Protein AF-A0A7S2CPF7-F1 (afdb_monomer)

Radius of gyration: 16.31 Å; Cα contacts (8 Å, |Δi|>4): 282; chains: 1; bounding box: 39×44×40 Å

Secondary structure (DSSP, 8-state):
---S-EEEE--TTTT-TT-GGGGTT--TTS-S--HHHHHHHHHHHHHHTT--EEEEEE-EEE---SSSS-EEEESTTGGGGSSS-BEEEHHHHHHHHHHHTT-GGGTTEEEEEEE--TT-TT----S-TTHHHHHTTT-----S--TTPPPPPPPP---

Mean predicted aligned error: 5.25 Å

Foldseek 3Di:
DPDQEEEAEAAAPLLPLPDPQQCVQQDPVRDDGSRSLVSLVVVVVVLVVPHWYAYEHAFAEDADDAQLWAKDKEEDNVVVVDPFASYDYPNLVVQLSVLLVVDPLRTPAHIYIHTGDSPPPPTDGDNRSNCNSVNHVSDHYDPPDPPPRDRDPDPPPPD

Nearest PDB structures (foldseek):
  2q4b-assembly2_B  TM=9.478E-01  e=3.307E-13  Arabidopsis thaliana
  1xq6-assembly2_B  TM=9.388E-01  e=8.001E-13  Arabidopsis thaliana
  4hnh-assembly2_B  TM=6.143E-01  e=1.887E-03  Veillonella parvula DSM 2008
  4ipt-assembly1_A  TM=6.686E-01  e=5.876E-03  Veillonella parvula DSM 2008
  2pzl-assembly1_A  TM=4.365E-01  e=9.152E-01  Bordetella bronchiseptica

Organism: NCBI:txid236787

Sequence (159 aa):
AGVGHFIFVSSMGGTDSDNFLNTIGRQTDGSGGDILLWKRRAERYLIASGLSYTIVHPGGLVDEEAGKRELVVDVDDKLMATSTSRTVPRADLARVCIAALFEEKAKNSAFDLASKAPDAEGSVVTDDASDVFKFLKGKTCSYDSVSGARVPPSIPALR

Structure (mmCIF, N/CA/C/O backbone):
data_AF-A0A7S2CPF7-F1
#
_entry.id   AF-A0A7S2CPF7-F1
#
loop_
_atom_site.group_PDB
_atom_site.id
_atom_site.type_symbol
_atom_site.label_atom_id
_atom_site.label_alt_id
_atom_site.label_comp_id
_atom_site.label_asym_id
_atom_site.label_entity_id
_atom_site.label_seq_id
_atom_site.pdbx_PDB_ins_code
_atom_site.Cartn_x
_atom_site.Cartn_y
_atom_site.Cartn_z
_atom_site.occupancy
_atom_site.B_iso_or_equiv
_atom_site.auth_seq_id
_atom_site.auth_comp_id
_atom_site.auth_asym_id
_atom_site.auth_atom_id
_atom_site.pdbx_PDB_model_num
ATOM 1 N N . ALA A 1 1 ? -1.783 -24.853 -2.892 1.00 67.00 1 ALA A N 1
ATOM 2 C CA . ALA A 1 1 ? -2.036 -24.324 -1.537 1.00 67.00 1 ALA A CA 1
ATOM 3 C C . ALA A 1 1 ? -3.428 -23.697 -1.532 1.00 67.00 1 ALA A C 1
ATOM 5 O O . ALA A 1 1 ? -3.673 -22.844 -2.371 1.00 67.00 1 ALA A O 1
ATOM 6 N N . GLY A 1 2 ? -4.359 -24.161 -0.694 1.00 90.06 2 GLY A N 1
ATOM 7 C CA . GLY A 1 2 ? -5.744 -23.659 -0.634 1.00 90.06 2 GLY A CA 1
ATOM 8 C C . GLY A 1 2 ? -5.866 -22.356 0.161 1.00 90.06 2 GLY A C 1
ATOM 9 O O . GLY A 1 2 ? -6.537 -22.327 1.186 1.00 90.06 2 GLY A O 1
ATOM 10 N N . VAL A 1 3 ? -5.143 -21.312 -0.255 1.00 93.44 3 VAL A N 1
ATOM 11 C CA . VAL A 1 3 ? -5.106 -20.013 0.440 1.00 93.44 3 VAL A CA 1
ATOM 12 C C . VAL A 1 3 ? -6.446 -19.293 0.274 1.00 93.44 3 VAL A C 1
ATOM 14 O O . VAL A 1 3 ? -6.906 -19.118 -0.850 1.00 93.44 3 VAL A O 1
ATOM 17 N N . GLY A 1 4 ? -7.057 -18.865 1.384 1.00 93.06 4 GLY A N 1
ATOM 18 C CA . GLY A 1 4 ? -8.356 -18.179 1.379 1.00 93.06 4 GLY A CA 1
ATOM 19 C C . GLY A 1 4 ? -8.289 -16.667 1.142 1.00 93.06 4 GLY A C 1
ATOM 20 O O . GLY A 1 4 ? -9.245 -16.097 0.627 1.00 93.06 4 GLY A O 1
ATOM 21 N N . HIS A 1 5 ? -7.177 -16.014 1.497 1.00 97.62 5 HIS A N 1
ATOM 22 C CA . HIS A 1 5 ? -6.964 -14.571 1.321 1.00 97.62 5 HIS A CA 1
ATOM 23 C C . HIS A 1 5 ? -5.461 -14.273 1.275 1.00 97.62 5 HIS A C 1
ATOM 25 O O . HIS A 1 5 ? -4.708 -14.762 2.117 1.00 97.62 5 HIS A O 1
ATOM 31 N N . PHE A 1 6 ? -5.014 -13.499 0.287 1.00 98.06 6 PHE A N 1
ATOM 32 C CA . PHE A 1 6 ? -3.624 -13.080 0.119 1.00 98.06 6 PHE A CA 1
ATOM 33 C C . PHE A 1 6 ? -3.430 -11.585 0.427 1.00 98.06 6 PHE A C 1
ATOM 35 O O . PHE A 1 6 ? -4.047 -10.734 -0.212 1.00 98.06 6 PHE A O 1
ATOM 42 N N . ILE A 1 7 ? -2.540 -11.249 1.362 1.00 98.56 7 ILE A N 1
ATOM 43 C CA . ILE A 1 7 ? -2.177 -9.855 1.665 1.00 98.56 7 ILE A CA 1
ATOM 44 C C . ILE A 1 7 ? -0.866 -9.520 0.954 1.00 98.56 7 ILE A C 1
ATOM 46 O O . ILE A 1 7 ? 0.145 -10.188 1.173 1.00 98.56 7 ILE A O 1
ATOM 50 N N . PHE A 1 8 ? -0.870 -8.492 0.105 1.00 98.69 8 PHE A N 1
ATOM 51 C CA . PHE A 1 8 ? 0.296 -8.078 -0.669 1.00 98.69 8 PHE A CA 1
ATOM 52 C C . PHE A 1 8 ? 0.748 -6.664 -0.306 1.00 98.69 8 PHE A C 1
ATOM 54 O O . PHE A 1 8 ? 0.041 -5.689 -0.550 1.00 98.69 8 PHE A O 1
ATOM 61 N N . VAL A 1 9 ? 1.962 -6.547 0.234 1.00 98.75 9 VAL A N 1
ATOM 62 C CA . VAL A 1 9 ? 2.601 -5.252 0.495 1.00 98.75 9 VAL A CA 1
ATOM 63 C C . VAL A 1 9 ? 3.337 -4.783 -0.762 1.00 98.75 9 VAL A C 1
ATOM 65 O O . VAL A 1 9 ? 4.400 -5.298 -1.131 1.00 98.75 9 VAL A O 1
ATOM 68 N N . SER A 1 10 ? 2.765 -3.781 -1.418 1.00 98.06 10 SER A N 1
ATOM 69 C CA . SER A 1 10 ? 3.328 -3.125 -2.591 1.00 98.06 10 SER A CA 1
ATOM 70 C C . SER A 1 10 ? 4.096 -1.853 -2.198 1.00 98.06 10 SER A C 1
ATOM 72 O O . SER A 1 10 ? 5.008 -1.944 -1.375 1.00 98.06 10 SER A O 1
ATOM 74 N N . SER A 1 11 ? 3.815 -0.712 -2.831 1.00 97.62 11 SER A N 1
ATOM 75 C CA . SER A 1 11 ? 4.378 0.614 -2.568 1.00 97.62 11 SER A CA 1
ATOM 76 C C . SER A 1 11 ? 3.531 1.674 -3.267 1.00 97.62 11 SER A C 1
ATOM 78 O O . SER A 1 11 ? 3.108 1.450 -4.402 1.00 97.62 11 SER A O 1
ATOM 80 N N . MET A 1 12 ? 3.359 2.837 -2.637 1.00 96.25 12 MET A N 1
ATOM 81 C CA . MET A 1 12 ? 2.921 4.047 -3.345 1.00 96.25 12 MET A CA 1
ATOM 82 C C . MET A 1 12 ? 3.929 4.422 -4.448 1.00 96.25 12 MET A C 1
ATOM 84 O O . MET A 1 12 ? 5.097 4.015 -4.415 1.00 96.25 12 MET A O 1
ATOM 88 N N . GLY A 1 13 ? 3.478 5.216 -5.414 1.00 93.62 13 GLY A N 1
ATOM 89 C CA . GLY A 1 13 ? 4.192 5.685 -6.601 1.00 93.62 13 GLY A CA 1
ATOM 90 C C . GLY A 1 13 ? 3.910 4.859 -7.859 1.00 93.62 13 GLY A C 1
ATOM 91 O O . GLY A 1 13 ? 4.469 5.147 -8.916 1.00 93.62 13 GLY A O 1
ATOM 92 N N . GLY A 1 14 ? 3.086 3.812 -7.757 1.00 91.00 14 GLY A N 1
ATOM 93 C CA . GLY A 1 14 ? 2.805 2.874 -8.842 1.00 91.00 14 GLY A CA 1
ATOM 94 C C . GLY A 1 14 ? 1.992 3.456 -10.002 1.00 91.00 14 GLY A C 1
ATOM 95 O O . GLY A 1 14 ? 1.931 2.815 -11.055 1.00 91.00 14 GLY A O 1
ATOM 96 N N . THR A 1 15 ? 1.376 4.635 -9.845 1.00 89.81 15 THR A N 1
ATOM 97 C CA . THR A 1 15 ? 0.687 5.335 -10.944 1.00 89.81 15 THR A CA 1
ATOM 98 C C . THR A 1 15 ? 1.626 6.188 -11.795 1.00 89.81 15 THR A C 1
ATOM 100 O O . THR A 1 15 ? 1.240 6.602 -12.887 1.00 89.81 15 THR A O 1
ATOM 103 N N . ASP A 1 16 ? 2.850 6.447 -11.327 1.00 90.19 16 ASP A N 1
ATOM 104 C CA . ASP A 1 16 ? 3.862 7.230 -12.036 1.00 90.19 16 ASP A CA 1
ATOM 105 C C . ASP A 1 16 ? 4.991 6.324 -12.550 1.00 90.19 16 ASP A C 1
ATOM 107 O O . ASP A 1 16 ? 5.844 5.836 -11.803 1.00 90.19 16 ASP A O 1
ATOM 111 N N . SER A 1 17 ? 5.020 6.106 -13.867 1.00 89.25 17 SER A N 1
ATOM 112 C CA . SER A 1 17 ? 6.052 5.266 -14.478 1.00 89.25 17 SER A CA 1
ATOM 113 C C . SER A 1 17 ? 7.440 5.909 -14.487 1.00 89.25 17 SER A C 1
ATOM 115 O O . SER A 1 17 ? 8.433 5.197 -14.649 1.00 89.25 17 SER A O 1
ATOM 117 N N . ASP A 1 18 ? 7.527 7.227 -14.301 1.00 90.38 18 ASP A N 1
ATOM 118 C CA . ASP A 1 18 ? 8.760 8.015 -14.224 1.00 90.38 18 ASP A CA 1
ATOM 119 C C . ASP A 1 18 ? 9.219 8.264 -12.781 1.00 90.38 18 ASP A C 1
ATOM 121 O O . ASP A 1 18 ? 10.226 8.937 -12.558 1.00 90.38 18 ASP A O 1
ATOM 125 N N . ASN A 1 19 ? 8.542 7.660 -11.800 1.00 92.00 19 ASN A N 1
ATOM 126 C CA . ASN A 1 19 ? 8.906 7.778 -10.398 1.00 92.00 19 ASN A CA 1
ATOM 127 C C . ASN A 1 19 ? 10.380 7.401 -10.163 1.00 92.00 19 ASN A C 1
ATOM 129 O O . ASN A 1 19 ? 10.854 6.359 -10.627 1.00 92.00 19 ASN A O 1
ATOM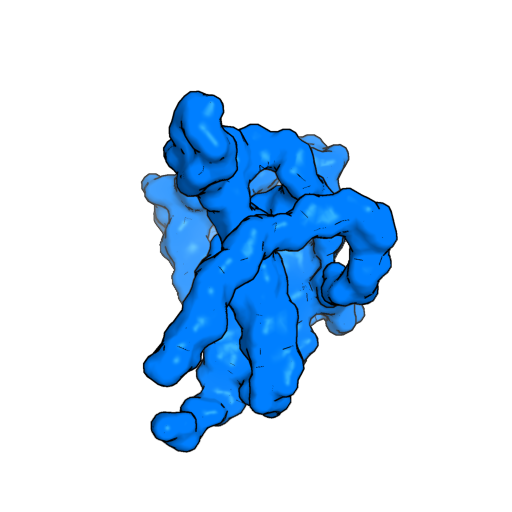 133 N N . PHE A 1 20 ? 11.088 8.217 -9.376 1.00 93.81 20 PHE A N 1
ATOM 134 C CA . PHE A 1 20 ? 12.503 8.030 -9.038 1.00 93.81 20 PHE A CA 1
ATOM 135 C C . PHE A 1 20 ? 12.840 6.616 -8.535 1.00 93.81 20 PHE A C 1
ATOM 137 O O . PHE A 1 20 ? 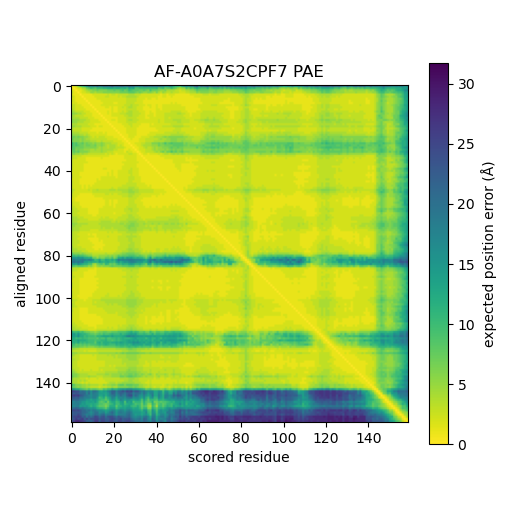13.909 6.092 -8.834 1.00 93.81 20 PHE A O 1
ATOM 144 N N . LEU A 1 21 ? 11.936 5.942 -7.818 1.00 94.94 21 LEU A N 1
ATOM 145 C CA . LEU A 1 21 ? 12.193 4.578 -7.345 1.00 94.94 21 LEU A CA 1
ATOM 146 C C . LEU A 1 21 ? 12.443 3.591 -8.499 1.00 94.94 21 LEU A C 1
ATOM 148 O O . LEU A 1 21 ? 13.196 2.634 -8.327 1.00 94.94 21 LEU A O 1
ATOM 152 N N . ASN A 1 22 ? 11.899 3.844 -9.693 1.00 93.81 22 ASN A N 1
ATOM 153 C CA . ASN A 1 22 ? 12.149 3.030 -10.886 1.00 93.81 22 ASN A CA 1
ATOM 154 C C . ASN A 1 22 ? 13.559 3.218 -11.476 1.00 93.81 22 ASN A C 1
ATOM 156 O O . ASN A 1 22 ? 13.971 2.425 -12.327 1.00 93.81 22 ASN A O 1
ATOM 160 N N . THR A 1 23 ? 14.320 4.230 -11.043 1.00 93.75 23 THR A N 1
ATOM 161 C CA . THR A 1 23 ? 15.715 4.429 -11.468 1.00 93.75 23 THR A CA 1
ATOM 162 C C . THR A 1 23 ? 16.714 3.724 -10.553 1.00 93.75 23 THR A C 1
ATOM 164 O O . THR A 1 23 ? 17.862 3.517 -10.945 1.00 93.75 23 THR A O 1
ATOM 167 N N . ILE A 1 24 ? 16.311 3.341 -9.338 1.00 95.25 24 ILE A N 1
ATOM 168 C CA . ILE A 1 24 ? 17.202 2.703 -8.363 1.00 95.25 24 ILE A CA 1
ATOM 169 C C . ILE A 1 24 ? 17.621 1.321 -8.871 1.00 95.25 24 ILE A C 1
ATOM 171 O O . ILE A 1 24 ? 16.785 0.461 -9.130 1.00 95.25 24 ILE A O 1
ATOM 175 N N . GLY A 1 25 ? 18.931 1.098 -8.993 1.00 93.19 25 GLY A N 1
ATOM 176 C CA . GLY A 1 25 ? 19.488 -0.163 -9.489 1.00 93.19 25 GLY A CA 1
ATOM 177 C C . GLY A 1 25 ? 19.395 -0.345 -11.007 1.00 93.19 25 GLY A C 1
ATOM 178 O O . GLY A 1 25 ? 19.710 -1.432 -11.493 1.00 93.19 25 GLY A O 1
ATOM 179 N N . ARG A 1 26 ? 18.982 0.690 -11.755 1.00 91.75 26 ARG A N 1
ATOM 180 C CA . ARG A 1 26 ? 19.052 0.686 -13.218 1.00 91.75 26 ARG A CA 1
ATOM 181 C C . ARG A 1 26 ? 20.508 0.774 -13.671 1.00 91.75 26 ARG A C 1
ATOM 183 O O . ARG A 1 26 ? 21.259 1.637 -13.222 1.00 91.75 26 ARG A O 1
ATOM 190 N N . GLN A 1 27 ? 20.877 -0.121 -14.573 1.00 91.12 27 GLN A N 1
ATOM 191 C CA . GLN A 1 27 ? 22.200 -0.225 -15.168 1.00 91.12 27 GLN A CA 1
ATOM 192 C C . GLN A 1 27 ? 22.300 0.619 -16.443 1.00 91.12 27 GLN A C 1
ATOM 194 O O . GLN A 1 27 ? 21.297 1.032 -17.029 1.00 91.12 27 GLN A O 1
ATOM 199 N N . THR A 1 28 ? 23.528 0.861 -16.900 1.00 91.12 28 THR A N 1
ATOM 200 C CA . THR A 1 28 ? 23.803 1.631 -18.125 1.00 91.12 28 THR A CA 1
ATOM 201 C C . THR A 1 28 ? 23.296 0.951 -19.397 1.00 91.12 28 THR A C 1
ATOM 203 O O . THR A 1 28 ? 23.007 1.639 -20.372 1.00 91.12 28 THR A O 1
ATOM 206 N N . ASP A 1 29 ? 23.145 -0.375 -19.388 1.00 88.50 29 ASP A N 1
ATOM 207 C CA . ASP A 1 29 ? 22.565 -1.160 -20.486 1.00 88.50 29 ASP A CA 1
ATOM 208 C C . ASP A 1 29 ? 21.022 -1.163 -20.491 1.00 88.50 29 ASP A C 1
ATOM 210 O O . ASP A 1 29 ? 20.399 -1.804 -21.336 1.00 88.50 29 ASP A O 1
ATOM 214 N N . GLY A 1 30 ? 20.396 -0.441 -19.554 1.00 84.00 30 GLY A N 1
ATOM 215 C CA . GLY A 1 30 ? 18.946 -0.337 -19.412 1.00 84.00 30 GLY A CA 1
ATOM 216 C C . GLY A 1 30 ? 18.297 -1.453 -18.589 1.00 84.00 30 GLY A C 1
ATOM 217 O O . GLY A 1 30 ? 17.095 -1.363 -18.333 1.00 84.00 30 GLY A O 1
ATOM 218 N N . SER A 1 31 ? 19.055 -2.463 -18.146 1.00 85.25 31 SER A N 1
ATOM 219 C CA . SER A 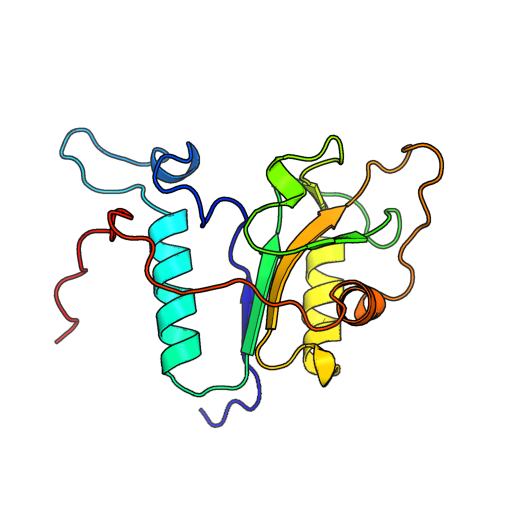1 31 ? 18.573 -3.525 -17.255 1.00 85.25 31 SER A CA 1
ATOM 220 C C . SER A 1 31 ? 18.466 -3.064 -15.793 1.00 85.25 31 SER A C 1
ATOM 222 O O . SER A 1 31 ? 19.008 -2.030 -15.401 1.00 85.25 31 SER A O 1
ATOM 224 N N . GLY A 1 32 ? 17.752 -3.831 -14.964 1.00 87.56 32 GLY A N 1
ATOM 225 C CA . GLY A 1 32 ? 17.502 -3.473 -13.564 1.00 87.56 32 GLY A CA 1
ATOM 226 C C . GLY A 1 32 ? 16.539 -2.290 -13.389 1.00 87.56 32 GLY A C 1
ATOM 227 O O . GLY A 1 32 ? 16.021 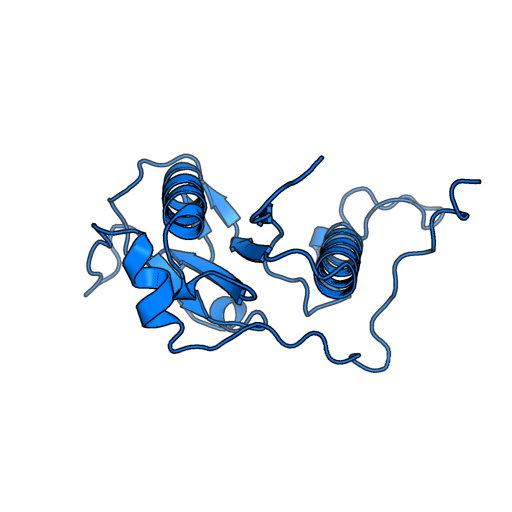-1.728 -14.352 1.00 87.56 32 GLY A O 1
ATOM 228 N N . GLY A 1 33 ? 16.278 -1.919 -12.134 1.00 92.25 33 GLY A N 1
ATOM 229 C CA . GLY A 1 33 ? 15.308 -0.875 -11.791 1.00 92.25 33 GLY A CA 1
ATOM 230 C C . GLY A 1 33 ? 13.848 -1.306 -11.948 1.00 92.25 33 GLY A C 1
ATOM 231 O O . GLY A 1 33 ? 13.508 -2.479 -11.783 1.00 92.25 33 GLY A O 1
ATOM 232 N N . ASP A 1 34 ? 12.975 -0.333 -12.218 1.00 93.38 34 ASP A N 1
ATOM 233 C CA . ASP A 1 34 ? 11.537 -0.531 -12.461 1.00 93.38 34 ASP A CA 1
ATOM 234 C C . ASP A 1 34 ? 10.777 -1.238 -11.328 1.00 93.38 34 ASP A C 1
ATOM 236 O O . ASP A 1 34 ? 9.771 -1.911 -11.555 1.00 93.38 34 ASP A O 1
ATOM 240 N N . ILE A 1 35 ? 11.245 -1.090 -10.086 1.00 95.38 35 ILE A N 1
ATOM 241 C CA . ILE A 1 35 ? 10.684 -1.789 -8.924 1.00 95.38 35 ILE A CA 1
ATOM 242 C C . ILE A 1 35 ? 9.176 -1.559 -8.756 1.00 95.38 35 ILE A C 1
ATOM 244 O O . ILE A 1 35 ? 8.446 -2.511 -8.468 1.00 95.38 35 ILE A O 1
ATOM 248 N N . LEU A 1 36 ? 8.687 -0.331 -8.962 1.00 94.69 36 LEU A N 1
ATOM 249 C CA . LEU A 1 36 ? 7.263 -0.025 -8.820 1.00 94.69 36 LEU A CA 1
ATOM 250 C C . LEU A 1 36 ? 6.463 -0.626 -9.969 1.00 94.69 36 LEU A C 1
ATOM 252 O O . LEU A 1 36 ? 5.392 -1.183 -9.742 1.00 94.69 36 LEU A O 1
ATOM 256 N N . LEU A 1 37 ? 7.011 -0.605 -11.184 1.00 92.88 37 LEU A N 1
ATOM 257 C CA . LEU A 1 37 ? 6.381 -1.239 -12.339 1.00 92.88 37 LEU A CA 1
ATOM 258 C C . LEU A 1 37 ? 6.278 -2.761 -12.158 1.00 92.88 37 LEU A C 1
ATOM 260 O O . LEU A 1 37 ? 5.252 -3.363 -12.484 1.00 92.88 37 LEU A O 1
ATOM 264 N N . TRP A 1 38 ? 7.313 -3.394 -11.598 1.00 94.19 38 TRP A N 1
ATOM 265 C CA . TRP A 1 38 ? 7.311 -4.824 -11.287 1.00 94.19 38 TRP A CA 1
ATOM 266 C C . TRP A 1 38 ? 6.310 -5.184 -10.192 1.00 94.19 38 TRP A C 1
ATOM 268 O O . TRP A 1 38 ? 5.558 -6.149 -10.350 1.00 94.19 38 TRP A O 1
ATOM 278 N N . LYS A 1 39 ? 6.240 -4.390 -9.118 1.00 96.12 39 LYS A N 1
ATOM 279 C CA . LYS A 1 39 ? 5.221 -4.550 -8.073 1.00 96.12 39 LYS A CA 1
ATOM 280 C C . LYS A 1 39 ? 3.810 -4.385 -8.641 1.00 96.12 39 LYS A C 1
ATOM 282 O O . LYS A 1 39 ? 2.986 -5.277 -8.459 1.00 96.12 39 LYS A O 1
ATOM 287 N N . ARG A 1 40 ? 3.563 -3.341 -9.438 1.00 94.00 40 ARG A N 1
ATOM 288 C CA . ARG A 1 40 ? 2.277 -3.096 -10.112 1.00 94.00 40 ARG A CA 1
ATOM 289 C C . ARG A 1 40 ? 1.884 -4.239 -11.050 1.00 94.00 40 ARG A C 1
ATOM 291 O O . ARG A 1 40 ? 0.716 -4.614 -11.130 1.00 94.00 40 ARG A O 1
ATOM 298 N N . ARG A 1 41 ? 2.851 -4.846 -11.745 1.00 92.06 41 ARG A N 1
ATOM 299 C CA . ARG A 1 41 ? 2.619 -6.046 -12.563 1.00 92.06 41 ARG A CA 1
ATOM 300 C C . ARG A 1 41 ? 2.228 -7.255 -11.709 1.00 92.06 41 ARG A C 1
ATOM 302 O O . ARG A 1 41 ? 1.311 -7.978 -12.094 1.00 92.06 41 ARG A O 1
ATOM 309 N N . ALA A 1 42 ? 2.882 -7.464 -10.567 1.00 95.50 42 ALA A N 1
ATOM 310 C CA . ALA A 1 42 ? 2.526 -8.525 -9.625 1.00 95.50 42 ALA A CA 1
ATOM 311 C C . ALA A 1 42 ? 1.124 -8.318 -9.023 1.00 95.50 42 ALA A C 1
ATOM 313 O O . ALA A 1 42 ? 0.372 -9.281 -8.910 1.00 95.50 42 ALA A O 1
ATOM 314 N N . GLU A 1 43 ? 0.729 -7.074 -8.732 1.00 96.00 43 GLU A N 1
ATOM 315 C CA . GLU A 1 43 ? -0.640 -6.733 -8.314 1.00 96.00 43 GLU A CA 1
ATOM 316 C C . GLU A 1 43 ? -1.668 -7.151 -9.368 1.00 96.00 43 GLU A C 1
ATOM 318 O O . GLU A 1 43 ? -2.620 -7.861 -9.059 1.00 96.00 43 GLU A O 1
ATOM 323 N N . ARG A 1 44 ? -1.449 -6.780 -10.638 1.00 94.12 44 ARG A N 1
ATOM 324 C CA . ARG A 1 44 ? -2.345 -7.168 -11.742 1.00 94.12 44 ARG A CA 1
ATOM 325 C C . ARG A 1 44 ? -2.440 -8.681 -11.903 1.00 94.12 44 ARG A C 1
ATOM 327 O O . ARG A 1 44 ? -3.518 -9.191 -12.191 1.00 94.12 44 ARG A O 1
ATOM 334 N N . TYR A 1 45 ? -1.329 -9.393 -11.715 1.00 94.38 45 TYR A N 1
ATOM 335 C CA . TYR A 1 45 ? -1.317 -10.853 -11.743 1.00 94.38 45 TYR A CA 1
ATOM 336 C C . TYR A 1 45 ? -2.123 -11.452 -10.582 1.00 94.38 45 TYR A C 1
ATOM 338 O O . TYR A 1 45 ? -2.922 -12.358 -10.803 1.00 94.38 45 TYR A O 1
ATOM 346 N N . LEU A 1 46 ? -1.966 -10.920 -9.365 1.00 95.56 46 LEU A N 1
ATOM 347 C CA . LEU A 1 46 ? -2.749 -11.332 -8.199 1.00 95.56 46 LEU A CA 1
ATOM 348 C C . LEU A 1 46 ? -4.251 -11.108 -8.427 1.00 95.56 46 LEU A C 1
ATOM 350 O O . LEU A 1 46 ? -5.033 -12.027 -8.208 1.00 95.56 46 LEU A O 1
ATOM 354 N N . ILE A 1 47 ? -4.648 -9.945 -8.944 1.00 94.31 47 ILE A N 1
ATOM 355 C CA . ILE A 1 47 ? -6.050 -9.635 -9.272 1.00 94.31 47 ILE A CA 1
ATOM 356 C C . ILE A 1 47 ? -6.591 -10.620 -10.317 1.00 94.31 47 ILE A C 1
ATOM 358 O O . ILE A 1 47 ? -7.646 -11.222 -10.126 1.00 94.31 47 ILE A O 1
ATOM 362 N N . ALA A 1 48 ? -5.844 -10.838 -11.405 1.00 93.56 48 ALA A N 1
ATOM 363 C CA . ALA A 1 48 ? -6.237 -11.755 -12.474 1.00 93.56 48 ALA A CA 1
ATOM 364 C C . ALA A 1 48 ? -6.287 -13.228 -12.031 1.00 93.56 48 ALA A C 1
ATOM 366 O O . ALA A 1 48 ? -6.951 -14.034 -12.678 1.00 93.56 48 ALA A O 1
ATOM 367 N N . SER A 1 49 ? -5.608 -13.592 -10.937 1.00 94.44 49 SER A N 1
ATOM 368 C CA . SER A 1 49 ? -5.612 -14.961 -10.409 1.00 94.44 49 SER A CA 1
ATOM 369 C C . SER A 1 49 ? -6.957 -15.389 -9.807 1.00 94.44 49 SER A C 1
ATOM 371 O O . SER A 1 49 ? -7.187 -16.584 -9.633 1.00 94.44 49 SER A O 1
ATOM 373 N N . GLY A 1 50 ? -7.833 -14.435 -9.467 1.00 93.69 50 GLY A N 1
ATOM 374 C CA . GLY A 1 50 ? -9.116 -14.699 -8.808 1.00 93.69 50 GLY A CA 1
ATOM 375 C C . GLY A 1 50 ? -9.018 -15.034 -7.314 1.00 93.69 50 GLY A C 1
ATOM 376 O O . GLY A 1 50 ? -10.042 -15.307 -6.689 1.00 93.69 50 GLY A O 1
ATOM 377 N N . LEU A 1 51 ? -7.818 -15.012 -6.720 1.00 96.06 51 LEU A N 1
ATOM 378 C CA . LEU A 1 51 ? -7.653 -15.113 -5.268 1.00 96.06 51 LEU A CA 1
ATOM 379 C C . LEU A 1 51 ? -8.246 -13.880 -4.578 1.00 96.06 51 LEU A C 1
ATOM 381 O O . LEU A 1 51 ? -8.024 -12.760 -5.028 1.00 96.06 51 LEU A O 1
ATOM 385 N N . SER A 1 52 ? -8.921 -14.071 -3.440 1.00 97.69 52 SER A N 1
ATOM 386 C CA . SER A 1 52 ? -9.271 -12.949 -2.560 1.00 97.69 52 SER A CA 1
ATOM 387 C C . SER A 1 52 ? -7.991 -12.267 -2.084 1.00 97.69 52 SER A C 1
ATOM 389 O O . SER A 1 52 ? -7.080 -12.942 -1.592 1.00 97.69 52 SER A O 1
ATOM 391 N N . TYR A 1 53 ? -7.913 -10.944 -2.209 1.00 98.12 53 TYR A N 1
ATOM 392 C CA . TYR A 1 53 ? -6.694 -10.198 -1.899 1.00 98.12 53 TYR A CA 1
ATOM 393 C C . TYR A 1 53 ? -6.933 -8.937 -1.070 1.00 98.12 53 TYR A C 1
ATOM 395 O O . TYR A 1 53 ? -8.031 -8.390 -1.038 1.00 98.12 53 TYR A O 1
ATOM 403 N N . THR A 1 54 ? -5.865 -8.440 -0.454 1.00 98.75 54 THR A N 1
ATOM 404 C CA . THR A 1 54 ? -5.734 -7.038 -0.038 1.00 98.75 54 THR A CA 1
ATOM 405 C C . THR A 1 54 ? -4.362 -6.551 -0.475 1.00 98.75 54 THR A C 1
ATOM 407 O O . THR A 1 54 ? -3.355 -7.166 -0.125 1.00 98.75 54 THR A O 1
ATOM 410 N N . ILE A 1 55 ? -4.307 -5.471 -1.247 1.00 98.81 55 ILE A N 1
ATOM 411 C CA . ILE A 1 55 ? -3.054 -4.854 -1.683 1.00 98.81 55 ILE A CA 1
ATOM 412 C C . ILE A 1 55 ? -2.873 -3.561 -0.894 1.00 98.81 55 ILE A C 1
ATOM 414 O O . ILE A 1 55 ? -3.713 -2.669 -0.957 1.00 98.81 55 ILE A O 1
ATOM 418 N N . VAL A 1 56 ? -1.775 -3.460 -0.152 1.00 98.81 56 VAL A N 1
ATOM 419 C CA . VAL A 1 56 ? -1.434 -2.253 0.605 1.00 98.81 56 VAL A CA 1
ATOM 420 C C . VAL A 1 56 ? -0.262 -1.572 -0.084 1.00 98.81 56 VAL A C 1
ATOM 422 O O . VAL A 1 56 ? 0.798 -2.179 -0.250 1.00 98.81 56 VAL A O 1
ATOM 425 N N . HIS A 1 57 ? -0.437 -0.316 -0.473 1.00 98.56 57 HIS A N 1
ATOM 426 C CA . HIS A 1 57 ? 0.592 0.561 -1.017 1.00 98.56 57 HIS A CA 1
ATOM 427 C C . HIS A 1 57 ? 1.081 1.475 0.112 1.00 98.56 57 HIS A C 1
ATOM 429 O O . HIS A 1 57 ? 0.519 2.544 0.321 1.00 98.56 57 HIS A O 1
ATOM 435 N N . PRO A 1 58 ? 2.081 1.081 0.919 1.00 98.31 58 PRO A N 1
ATOM 436 C CA . PRO A 1 58 ? 2.603 1.981 1.935 1.00 98.31 58 PRO A CA 1
ATOM 437 C C . PRO A 1 58 ? 3.371 3.142 1.296 1.00 98.31 58 PRO A C 1
ATOM 439 O O . PRO A 1 58 ? 4.018 2.983 0.254 1.00 98.31 58 PRO A O 1
ATOM 442 N N . GLY A 1 59 ? 3.353 4.286 1.975 1.00 96.94 59 GLY A N 1
ATOM 443 C CA . GLY A 1 59 ? 4.321 5.355 1.774 1.00 96.94 59 GLY A CA 1
ATOM 444 C C . GLY A 1 59 ? 5.723 4.964 2.261 1.00 96.94 59 GLY A C 1
ATOM 445 O O . GLY A 1 59 ? 6.036 3.795 2.494 1.00 96.94 59 GLY A O 1
ATOM 446 N N . GLY A 1 60 ? 6.592 5.957 2.453 1.00 96.75 60 GLY A N 1
ATOM 447 C CA . GLY A 1 60 ? 7.937 5.745 2.986 1.00 96.75 60 GLY A CA 1
ATOM 448 C C . GLY A 1 60 ? 7.909 5.045 4.349 1.00 96.75 60 GLY A C 1
ATOM 449 O O . GLY A 1 60 ? 7.247 5.502 5.277 1.00 96.75 60 GLY A O 1
ATOM 450 N N . LEU A 1 61 ? 8.628 3.933 4.478 1.00 98.00 61 LEU A N 1
ATOM 451 C CA . LEU A 1 61 ? 8.650 3.154 5.714 1.00 98.00 61 LEU A CA 1
ATOM 452 C C . LEU A 1 61 ? 9.614 3.762 6.737 1.00 98.00 61 LEU A C 1
ATOM 454 O O . LEU A 1 61 ? 10.783 3.987 6.417 1.00 98.00 61 LEU A O 1
ATOM 458 N N . VAL A 1 62 ? 9.138 3.954 7.968 1.00 97.19 62 VAL A N 1
ATOM 459 C CA . VAL A 1 62 ? 9.945 4.432 9.107 1.00 97.19 62 VAL A CA 1
ATOM 460 C C . VAL A 1 62 ? 9.969 3.412 10.249 1.00 97.19 62 VAL A C 1
ATOM 462 O O . VAL A 1 62 ? 9.041 2.614 10.406 1.00 97.19 62 VAL A O 1
ATOM 465 N N . ASP A 1 63 ? 11.046 3.422 11.035 1.00 97.75 63 ASP A N 1
ATOM 466 C CA . ASP A 1 63 ? 11.243 2.540 12.195 1.00 97.75 63 ASP A CA 1
ATOM 467 C C . ASP A 1 63 ? 10.799 3.239 13.481 1.00 97.75 63 ASP A C 1
ATOM 469 O O . ASP A 1 63 ? 11.610 3.673 14.294 1.00 97.75 63 ASP A O 1
ATOM 473 N N . GLU A 1 64 ? 9.485 3.369 13.636 1.00 95.44 64 GLU A N 1
ATOM 474 C CA . GLU A 1 64 ? 8.847 3.994 14.795 1.00 95.44 64 GLU A CA 1
ATOM 475 C C . GLU A 1 64 ? 7.801 3.072 15.428 1.00 95.44 64 GLU A C 1
ATOM 477 O O . GLU A 1 64 ? 7.368 2.080 14.830 1.00 95.44 64 GLU A O 1
ATOM 482 N N . GLU A 1 65 ? 7.396 3.405 16.653 1.00 95.06 65 GLU A N 1
ATOM 483 C CA . GLU A 1 65 ? 6.357 2.676 17.374 1.00 95.06 65 GLU A CA 1
ATOM 484 C C . GLU A 1 65 ? 4.999 2.770 16.668 1.00 95.06 65 GLU A C 1
ATOM 486 O O . GLU A 1 65 ? 4.604 3.816 16.153 1.00 95.06 65 GLU A O 1
ATOM 491 N N . ALA A 1 66 ? 4.259 1.664 16.699 1.00 95.88 66 ALA A N 1
ATOM 492 C CA . ALA A 1 66 ? 2.880 1.628 16.240 1.00 95.88 66 ALA A CA 1
ATOM 493 C C . ALA A 1 66 ? 1.920 2.302 17.228 1.00 95.88 66 ALA A C 1
ATOM 495 O O . ALA A 1 66 ? 2.188 2.389 18.427 1.00 95.88 66 ALA A O 1
ATOM 496 N N . GLY A 1 67 ? 0.746 2.700 16.733 1.00 94.38 67 GLY A N 1
ATOM 497 C CA . GLY A 1 67 ? -0.340 3.206 17.584 1.00 94.38 67 GLY A CA 1
ATOM 498 C C . GLY A 1 67 ? -0.034 4.568 18.195 1.00 94.38 67 GLY A C 1
ATOM 499 O O . GLY A 1 67 ? -0.521 4.890 19.273 1.00 94.38 67 GLY A O 1
ATOM 500 N N . LYS A 1 68 ? 0.811 5.352 17.521 1.00 94.38 68 LYS A N 1
ATOM 501 C CA . LYS A 1 68 ? 1.157 6.728 17.905 1.00 94.38 68 LYS A CA 1
ATOM 502 C C . LYS A 1 68 ? 0.715 7.763 16.881 1.00 94.38 68 LYS A C 1
ATOM 504 O O . LYS A 1 68 ? 0.806 8.954 17.149 1.00 94.38 68 LYS A O 1
ATOM 509 N N . ARG A 1 69 ? 0.273 7.321 15.704 1.00 94.75 69 ARG A N 1
ATOM 510 C CA . ARG A 1 69 ? -0.037 8.192 14.574 1.00 94.75 69 ARG A CA 1
ATOM 511 C C . ARG A 1 69 ? -1.458 7.962 14.079 1.00 94.75 69 ARG A C 1
ATOM 513 O O . ARG A 1 69 ? -2.021 6.875 14.216 1.00 94.75 69 ARG A O 1
ATOM 520 N N . GLU A 1 70 ? -2.022 9.001 13.481 1.00 96.06 70 GLU A N 1
ATOM 521 C CA . GLU A 1 70 ? -3.223 8.882 12.661 1.00 96.06 70 GLU A CA 1
ATOM 522 C C . GLU A 1 70 ? -2.854 8.208 11.339 1.00 96.06 70 GLU A C 1
ATOM 524 O O . GLU A 1 70 ? -2.005 8.723 10.604 1.00 96.06 70 GLU A O 1
ATOM 529 N N . LEU A 1 71 ? -3.485 7.076 11.033 1.00 96.94 71 LEU A N 1
ATOM 530 C CA . LEU A 1 71 ? -3.350 6.406 9.745 1.00 96.94 71 LEU A CA 1
ATOM 531 C C . LEU A 1 71 ? -4.280 7.057 8.727 1.00 96.94 71 LEU A C 1
ATOM 533 O O . LEU A 1 71 ? -5.464 7.271 8.979 1.00 96.94 71 LEU A O 1
ATOM 537 N N . VAL A 1 72 ? -3.733 7.345 7.551 1.00 96.31 72 VAL A N 1
ATOM 538 C CA . VAL A 1 72 ? -4.441 7.998 6.453 1.00 96.31 72 VAL A CA 1
ATOM 539 C C . VAL A 1 72 ? -4.388 7.089 5.238 1.00 96.31 72 VAL A C 1
ATOM 541 O O . VAL A 1 72 ? -3.342 6.521 4.919 1.00 96.31 72 VAL A O 1
ATOM 544 N N . VAL A 1 73 ? -5.525 6.965 4.560 1.00 97.38 73 VAL A N 1
ATOM 545 C CA . VAL A 1 73 ? -5.680 6.117 3.381 1.00 97.38 73 VAL A CA 1
ATOM 546 C C . VAL A 1 73 ? -6.369 6.860 2.248 1.00 97.38 73 VAL A C 1
ATOM 548 O O . VAL A 1 73 ? -7.274 7.665 2.472 1.00 97.38 73 VAL A O 1
ATOM 551 N N . ASP A 1 74 ? -5.954 6.567 1.024 1.00 96.56 74 ASP A N 1
ATOM 552 C CA . ASP A 1 74 ? -6.670 6.919 -0.202 1.00 96.56 74 ASP A CA 1
ATOM 553 C C . ASP A 1 74 ? -6.285 5.903 -1.286 1.00 96.56 74 ASP A C 1
ATOM 555 O O . ASP A 1 74 ? -5.847 4.795 -0.979 1.00 96.56 74 ASP A O 1
ATOM 559 N N . VAL A 1 75 ? -6.494 6.246 -2.549 1.00 96.38 75 VAL A N 1
ATOM 560 C CA . VAL A 1 75 ? -6.164 5.400 -3.695 1.00 96.38 75 VAL A CA 1
ATOM 561 C C . VAL A 1 75 ? -5.485 6.219 -4.783 1.00 96.38 75 VAL A C 1
ATOM 563 O O . VAL A 1 75 ? -5.659 7.440 -4.847 1.00 96.38 75 VAL A O 1
ATOM 566 N N . ASP A 1 76 ? -4.817 5.522 -5.698 1.00 94.56 76 ASP A N 1
ATOM 567 C CA . ASP A 1 76 ? -4.242 6.083 -6.924 1.00 94.56 76 ASP A CA 1
ATOM 568 C C . ASP A 1 76 ? -3.201 7.187 -6.662 1.00 94.56 76 ASP A C 1
ATOM 570 O O . ASP A 1 76 ? -3.199 8.224 -7.326 1.00 94.56 76 ASP A O 1
ATOM 574 N N . ASP A 1 77 ? -2.345 6.982 -5.659 1.00 93.50 77 ASP A N 1
ATOM 575 C CA . ASP A 1 77 ? -1.269 7.887 -5.251 1.00 93.50 77 ASP A CA 1
ATOM 576 C C . ASP A 1 77 ? -1.741 9.298 -4.861 1.00 93.50 77 ASP A C 1
ATOM 578 O O . ASP A 1 77 ? -0.940 10.230 -4.758 1.00 93.50 77 ASP A O 1
ATOM 582 N N . LYS A 1 78 ? -3.032 9.486 -4.550 1.00 93.44 78 LYS A N 1
ATOM 583 C CA . LYS A 1 78 ? -3.580 10.796 -4.140 1.00 93.44 78 LYS A CA 1
ATOM 584 C C . LYS A 1 78 ? -2.893 11.353 -2.902 1.00 93.44 78 L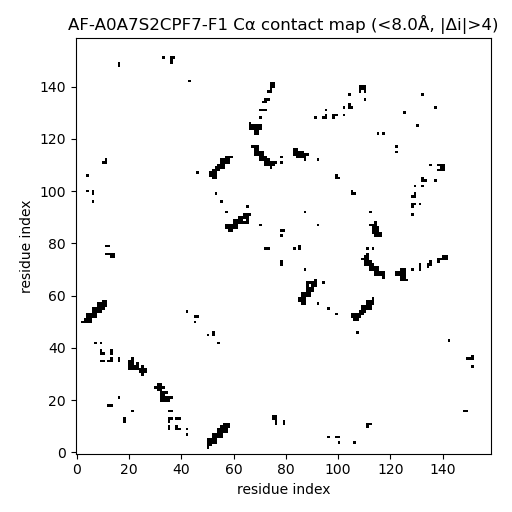YS A C 1
ATOM 586 O O . LYS A 1 78 ? -2.696 12.564 -2.808 1.00 93.44 78 LYS A O 1
ATOM 591 N N . LEU A 1 79 ? -2.461 10.482 -1.989 1.00 93.12 79 LEU A N 1
ATOM 592 C CA . LEU A 1 79 ? -1.716 10.882 -0.795 1.00 93.12 79 LEU A CA 1
ATOM 593 C C . LEU A 1 79 ? -0.366 11.539 -1.135 1.00 93.12 79 LEU A C 1
ATOM 595 O O . LEU A 1 79 ? 0.092 12.390 -0.372 1.00 93.12 79 LEU A O 1
ATOM 599 N N . MET A 1 80 ? 0.234 11.234 -2.296 1.00 86.38 80 MET A N 1
ATOM 600 C CA . MET A 1 80 ? 1.480 11.863 -2.760 1.00 86.38 80 MET A CA 1
ATOM 601 C C . MET A 1 80 ? 1.328 13.357 -3.064 1.00 86.38 80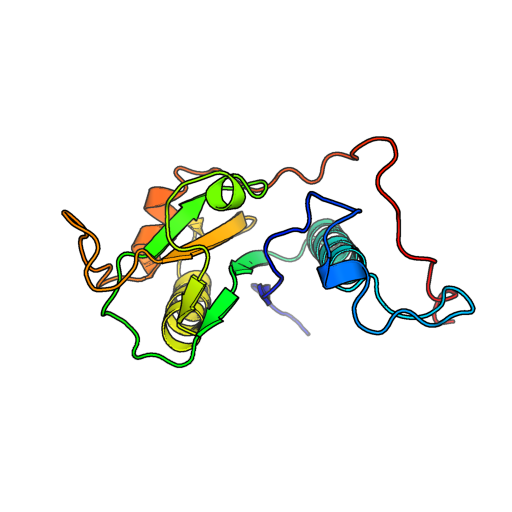 MET A C 1
ATOM 603 O O . MET A 1 80 ? 2.318 14.084 -2.983 1.00 86.38 80 MET A O 1
ATOM 607 N N . ALA A 1 81 ? 0.117 13.807 -3.409 1.00 81.88 81 ALA A N 1
ATOM 608 C CA . ALA A 1 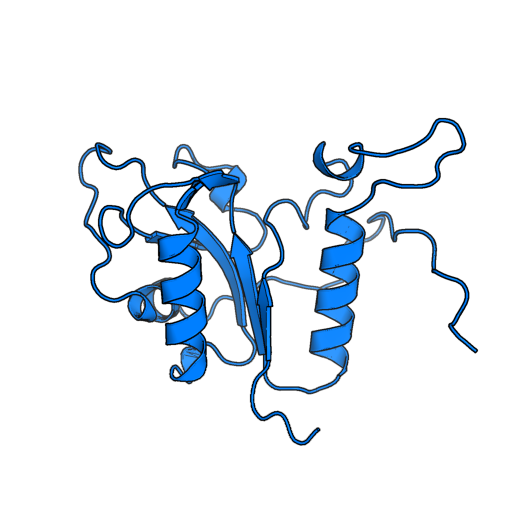81 ? -0.187 15.197 -3.753 1.00 81.88 81 ALA A CA 1
ATOM 609 C C . ALA A 1 81 ? -0.604 16.051 -2.539 1.00 81.88 81 ALA A C 1
ATOM 611 O O . ALA A 1 81 ? -0.797 17.259 -2.670 1.00 81.88 81 ALA A O 1
ATOM 612 N N . THR A 1 82 ? -0.763 15.442 -1.361 1.00 78.06 82 THR A N 1
ATOM 613 C CA . THR A 1 82 ? -1.189 16.143 -0.141 1.00 78.06 82 THR A CA 1
ATOM 614 C C . THR A 1 82 ? -0.001 16.635 0.689 1.00 78.06 82 THR A C 1
ATOM 616 O O . THR A 1 82 ? 1.105 16.111 0.587 1.00 78.06 82 THR A O 1
ATOM 619 N N . SER A 1 83 ? -0.234 17.613 1.570 1.00 61.16 83 SER A N 1
ATOM 620 C CA . SER A 1 83 ? 0.746 18.091 2.561 1.00 61.16 83 SER A CA 1
ATOM 621 C C . SER A 1 83 ? 0.911 17.162 3.774 1.00 61.16 83 SER A C 1
ATOM 623 O O . SER A 1 83 ? 1.628 17.497 4.716 1.00 61.16 83 SER A O 1
ATOM 625 N N . THR A 1 84 ? 0.253 15.999 3.775 1.00 68.75 84 THR A N 1
ATOM 626 C CA . THR A 1 84 ? 0.396 15.005 4.842 1.00 68.75 84 THR A CA 1
ATOM 627 C C . THR A 1 84 ? 1.741 14.289 4.713 1.00 68.75 84 THR A C 1
ATOM 629 O O . THR A 1 84 ? 2.264 14.102 3.614 1.00 68.75 84 THR A O 1
ATOM 632 N N . SER A 1 85 ? 2.314 13.866 5.843 1.00 79.56 85 SER A N 1
ATOM 633 C CA . SER A 1 85 ? 3.476 12.975 5.851 1.00 79.56 85 SER A CA 1
ATOM 634 C C . SER A 1 85 ? 3.208 11.755 4.960 1.00 79.56 85 SER A C 1
ATOM 636 O O . SER A 1 85 ? 2.246 11.016 5.149 1.00 79.56 85 SER A O 1
ATOM 638 N N . ARG A 1 86 ? 4.088 11.530 3.980 1.00 90.00 86 ARG A N 1
ATOM 639 C CA . ARG A 1 86 ? 4.015 10.406 3.029 1.00 90.00 86 ARG A CA 1
ATOM 640 C C . ARG A 1 86 ? 4.667 9.142 3.593 1.00 90.00 86 ARG A C 1
ATOM 642 O O . ARG A 1 86 ? 5.217 8.350 2.834 1.00 90.00 86 ARG A O 1
ATOM 649 N N . THR A 1 87 ? 4.703 8.999 4.917 1.00 95.44 87 THR A N 1
ATOM 650 C CA . THR A 1 87 ? 5.395 7.903 5.609 1.00 95.44 87 THR A CA 1
ATOM 651 C C . THR A 1 87 ? 4.458 7.124 6.509 1.00 95.44 87 THR A C 1
ATOM 653 O O . THR A 1 87 ? 3.453 7.661 6.967 1.00 95.44 87 THR A O 1
ATOM 656 N N . VAL A 1 88 ? 4.794 5.869 6.788 1.00 97.44 88 VAL A N 1
ATOM 657 C CA . VAL A 1 88 ? 4.082 5.024 7.751 1.00 97.44 88 VAL A CA 1
ATOM 658 C C . VAL A 1 88 ? 5.082 4.183 8.552 1.00 97.44 88 VAL A C 1
ATOM 660 O O . VAL A 1 88 ? 6.031 3.648 7.965 1.00 97.44 88 VAL A O 1
ATOM 663 N N . PRO A 1 89 ? 4.916 4.047 9.882 1.00 97.75 89 PRO A N 1
ATOM 664 C CA . PRO A 1 89 ? 5.715 3.114 10.663 1.00 97.75 89 PRO A CA 1
ATOM 665 C C . PRO A 1 89 ? 5.546 1.678 10.165 1.00 97.75 89 PRO A C 1
ATOM 667 O O . PRO A 1 89 ? 4.427 1.223 9.914 1.00 97.75 89 PRO A O 1
ATOM 670 N N . ARG A 1 90 ? 6.645 0.918 10.069 1.00 98.75 90 ARG A N 1
ATOM 671 C CA . ARG A 1 90 ? 6.589 -0.510 9.688 1.00 98.75 90 ARG A CA 1
ATOM 672 C C . ARG A 1 90 ? 5.664 -1.312 10.605 1.00 98.75 90 ARG A C 1
ATOM 674 O O . ARG A 1 90 ? 4.968 -2.215 10.144 1.00 98.75 90 ARG A O 1
ATOM 681 N N . ALA A 1 91 ? 5.638 -0.958 11.888 1.00 98.38 91 ALA A N 1
ATOM 682 C CA . ALA A 1 91 ? 4.781 -1.593 12.877 1.00 98.38 91 ALA A CA 1
ATOM 683 C C . ALA A 1 91 ? 3.284 -1.288 12.646 1.00 98.38 91 ALA A C 1
ATOM 685 O O . ALA A 1 91 ? 2.451 -2.176 12.820 1.00 98.38 91 ALA A O 1
ATOM 686 N N . ASP A 1 92 ? 2.928 -0.086 12.182 1.00 98.50 92 ASP A N 1
ATOM 687 C CA . ASP A 1 92 ? 1.542 0.247 11.826 1.00 98.50 92 ASP A CA 1
ATOM 688 C C . ASP A 1 92 ? 1.098 -0.426 10.524 1.00 98.50 92 ASP A C 1
ATOM 690 O O . ASP A 1 92 ? -0.013 -0.951 10.453 1.00 98.50 92 ASP A O 1
ATOM 694 N N . LEU A 1 93 ? 1.982 -0.511 9.523 1.00 98.75 93 LEU A N 1
ATOM 695 C CA . LEU A 1 93 ? 1.728 -1.323 8.330 1.00 98.75 93 LEU A CA 1
ATOM 696 C C . LEU A 1 93 ? 1.431 -2.784 8.711 1.00 98.75 93 LEU A C 1
ATOM 698 O O . LEU A 1 93 ? 0.491 -3.379 8.188 1.00 98.75 93 LEU A O 1
ATOM 702 N N . ALA A 1 94 ? 2.187 -3.356 9.653 1.00 98.81 94 ALA A N 1
ATOM 703 C CA . ALA A 1 94 ? 1.932 -4.708 10.142 1.00 98.81 94 ALA A CA 1
ATOM 704 C C . ALA A 1 94 ? 0.552 -4.836 10.814 1.00 98.81 94 ALA A C 1
ATOM 706 O O . ALA A 1 94 ? -0.158 -5.805 10.543 1.00 98.81 94 ALA A O 1
ATOM 707 N N . ARG A 1 95 ? 0.133 -3.850 11.625 1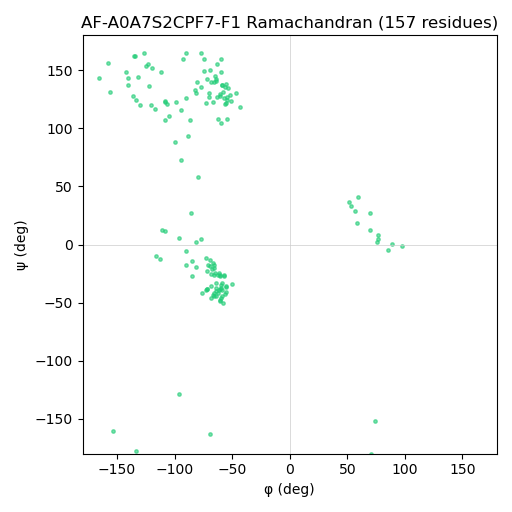.00 98.69 95 ARG A N 1
ATOM 708 C CA . ARG A 1 95 ? -1.216 -3.819 12.226 1.00 98.69 95 ARG A CA 1
ATOM 709 C C . ARG A 1 95 ? -2.312 -3.825 11.160 1.00 98.69 95 ARG A C 1
ATOM 711 O O . ARG A 1 95 ? -3.254 -4.603 11.278 1.00 98.69 95 ARG A O 1
ATOM 718 N N . VAL A 1 96 ? -2.165 -3.021 10.104 1.00 98.75 96 VAL A N 1
ATOM 719 C CA . VAL A 1 96 ? -3.120 -2.981 8.982 1.00 98.75 96 VAL A CA 1
ATOM 720 C C . VAL A 1 96 ? -3.161 -4.316 8.233 1.00 98.75 96 VAL A C 1
ATOM 722 O O . VAL A 1 96 ? -4.245 -4.828 7.959 1.00 98.75 96 VAL A O 1
ATOM 725 N N . CYS A 1 97 ? -2.007 -4.927 7.950 1.00 98.75 97 CYS A N 1
ATOM 726 C CA . CYS A 1 97 ? -1.944 -6.240 7.300 1.00 98.75 97 CYS A CA 1
ATOM 727 C C . CYS A 1 97 ? -2.618 -7.344 8.129 1.00 98.75 97 CYS A C 1
ATOM 729 O O . CYS A 1 97 ? -3.278 -8.209 7.560 1.00 98.75 97 CYS A O 1
ATOM 731 N N . ILE A 1 98 ? -2.467 -7.321 9.457 1.00 98.56 98 ILE A N 1
ATOM 732 C CA . ILE A 1 98 ? -3.137 -8.274 10.354 1.00 98.56 98 ILE A CA 1
ATOM 733 C C . ILE A 1 98 ? -4.647 -8.027 10.361 1.00 98.56 98 ILE A C 1
ATOM 735 O O . ILE A 1 98 ? -5.410 -8.977 10.214 1.00 98.56 98 ILE A O 1
ATOM 739 N N . ALA A 1 99 ? -5.084 -6.769 10.482 1.00 98.50 99 ALA A N 1
ATOM 740 C CA . ALA A 1 99 ? -6.504 -6.420 10.447 1.00 98.50 99 ALA A CA 1
ATOM 741 C C . ALA A 1 99 ? -7.170 -6.866 9.131 1.00 98.50 99 ALA A C 1
ATOM 743 O O . ALA A 1 99 ? -8.272 -7.411 9.146 1.00 98.50 99 ALA A O 1
ATOM 744 N N . ALA A 1 100 ? -6.468 -6.737 8.000 1.00 98.44 100 ALA A N 1
ATOM 745 C CA . ALA A 1 100 ? -6.958 -7.149 6.684 1.00 98.44 100 ALA A CA 1
ATOM 746 C C . ALA A 1 100 ? -7.354 -8.635 6.592 1.00 98.44 100 ALA A C 1
ATOM 748 O O . ALA A 1 100 ? -8.201 -8.985 5.774 1.00 98.44 100 ALA A O 1
ATOM 749 N N . LEU A 1 101 ? -6.764 -9.511 7.416 1.00 97.75 101 LEU A N 1
ATOM 750 C CA . LEU A 1 101 ? -7.084 -10.944 7.426 1.00 97.75 101 LEU A CA 1
ATOM 751 C C . LEU A 1 101 ? -8.494 -11.240 7.952 1.00 97.75 101 LEU A C 1
ATOM 753 O O . LEU A 1 101 ? -9.055 -12.288 7.633 1.00 97.75 101 LEU A O 1
ATOM 757 N N . PHE A 1 102 ? -9.043 -10.350 8.780 1.00 96.50 102 PHE A N 1
ATOM 758 C CA . PHE A 1 102 ? -10.303 -10.565 9.496 1.00 96.50 102 PHE A CA 1
ATOM 759 C C . PHE A 1 102 ? -11.425 -9.634 9.030 1.00 96.50 102 PHE A C 1
ATOM 761 O O . PHE A 1 102 ? -12.590 -9.867 9.346 1.00 96.50 102 PHE A O 1
ATOM 768 N N . GLU A 1 103 ? -11.093 -8.606 8.252 1.00 97.38 103 GLU A N 1
ATOM 769 C CA . GLU A 1 103 ? -12.041 -7.604 7.781 1.00 97.38 103 GLU A CA 1
ATOM 770 C C . GLU A 1 103 ? -12.589 -7.944 6.395 1.00 97.38 103 GLU A C 1
ATOM 772 O O . GLU A 1 103 ? -11.878 -7.907 5.392 1.00 97.38 103 GLU A O 1
ATOM 777 N N . GLU A 1 104 ? -13.897 -8.192 6.301 1.00 96.50 104 GLU A N 1
ATOM 778 C CA . GLU A 1 104 ? -14.551 -8.459 5.010 1.00 96.50 104 GLU A CA 1
ATOM 779 C C . GLU A 1 104 ? -14.384 -7.281 4.038 1.00 96.50 104 GLU A C 1
ATOM 781 O O . GLU A 1 104 ? -14.180 -7.472 2.842 1.00 96.50 104 GLU A O 1
ATOM 786 N N . LYS A 1 105 ? -14.387 -6.049 4.565 1.00 96.81 105 LYS A N 1
ATOM 787 C CA . LYS A 1 105 ? -14.175 -4.818 3.788 1.00 96.81 105 LYS A CA 1
ATOM 788 C C . LYS A 1 105 ? -12.765 -4.700 3.205 1.00 96.81 105 LYS A C 1
ATOM 790 O O . LYS A 1 105 ? -12.558 -3.878 2.318 1.00 96.81 105 LYS A O 1
ATOM 795 N N . ALA A 1 106 ? -11.807 -5.488 3.694 1.00 97.50 106 ALA A N 1
ATOM 796 C CA . ALA A 1 106 ? -10.452 -5.517 3.163 1.00 97.50 106 ALA A CA 1
ATOM 797 C C . ALA A 1 106 ? -10.331 -6.398 1.912 1.00 97.50 106 ALA A C 1
ATOM 799 O O . ALA A 1 106 ? -9.364 -6.255 1.157 1.00 97.50 106 ALA A O 1
ATOM 800 N N . LYS A 1 107 ? -11.278 -7.311 1.670 1.00 97.69 107 LYS A N 1
ATOM 801 C CA . LYS A 1 107 ? -11.220 -8.222 0.525 1.00 97.69 107 LYS A CA 1
ATOM 802 C C . LYS A 1 107 ? -11.398 -7.481 -0.792 1.00 97.69 107 LYS A C 1
ATOM 804 O O . LYS A 1 107 ? -12.238 -6.596 -0.925 1.00 97.69 107 LYS A O 1
ATOM 809 N N . ASN A 1 108 ? -10.615 -7.905 -1.776 1.00 97.38 108 ASN A N 1
ATOM 810 C CA . ASN A 1 108 ? -10.567 -7.361 -3.130 1.00 97.38 108 ASN A CA 1
ATOM 811 C C . ASN A 1 108 ? -10.336 -5.841 -3.156 1.00 97.38 108 ASN A C 1
ATOM 813 O O . ASN A 1 108 ? -10.835 -5.147 -4.040 1.00 97.38 108 ASN A O 1
ATOM 817 N N . SER A 1 109 ? -9.571 -5.333 -2.185 1.00 97.75 109 SER A N 1
ATOM 818 C CA . SER A 1 109 ? -9.221 -3.917 -2.077 1.00 97.75 109 SER A CA 1
ATOM 819 C C . SER A 1 109 ? -7.734 -3.686 -2.344 1.00 97.75 109 SER A C 1
ATOM 821 O O . SER A 1 109 ? -6.885 -4.538 -2.063 1.00 97.75 109 SER A O 1
ATOM 823 N N . ALA A 1 110 ? -7.426 -2.524 -2.908 1.00 98.25 110 ALA A N 1
ATOM 824 C CA . ALA A 1 110 ? -6.083 -2.017 -3.127 1.00 98.25 110 ALA A CA 1
ATOM 825 C C . ALA A 1 110 ? -6.046 -0.536 -2.735 1.00 98.25 110 ALA A C 1
ATOM 827 O O . ALA A 1 110 ? -6.918 0.211 -3.181 1.00 98.25 110 ALA A O 1
ATOM 828 N N . PHE A 1 111 ? -5.105 -0.115 -1.891 1.00 98.44 111 PHE A N 1
ATOM 829 C CA . PHE A 1 111 ? -5.113 1.246 -1.350 1.00 98.44 111 PHE A CA 1
ATOM 830 C C . PHE A 1 111 ? -3.758 1.743 -0.851 1.00 98.44 111 PHE A C 1
ATOM 832 O O . PHE A 1 111 ? -2.915 0.961 -0.408 1.00 98.44 111 PHE A O 1
ATOM 839 N N . ASP A 1 112 ? -3.621 3.067 -0.828 1.00 98.06 112 ASP A N 1
ATOM 840 C CA . ASP A 1 112 ? -2.482 3.791 -0.279 1.00 98.06 112 ASP A CA 1
ATOM 841 C C . ASP A 1 112 ? -2.585 3.912 1.238 1.00 98.06 112 ASP A C 1
ATOM 843 O O . ASP A 1 112 ? -3.659 4.184 1.778 1.00 98.06 112 ASP A O 1
ATOM 847 N N . LEU A 1 113 ? -1.457 3.756 1.928 1.00 98.31 113 LEU A N 1
ATOM 848 C CA . LEU A 1 113 ? -1.355 3.871 3.377 1.00 98.31 113 LEU A CA 1
ATOM 849 C C . LEU A 1 113 ? -0.209 4.806 3.765 1.00 98.31 113 LEU A C 1
ATOM 851 O O . LEU A 1 113 ? 0.965 4.532 3.508 1.00 98.31 113 LEU A O 1
ATOM 855 N N . ALA A 1 114 ? -0.553 5.870 4.477 1.00 97.19 114 ALA A N 1
ATOM 856 C CA . ALA A 1 114 ? 0.388 6.774 5.116 1.00 97.19 114 ALA A CA 1
ATOM 857 C C . ALA 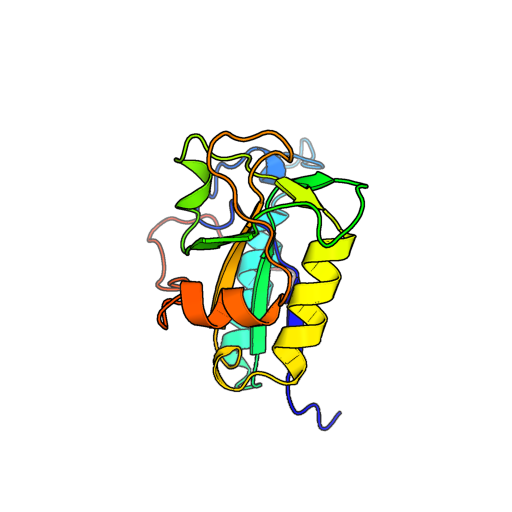A 1 114 ? -0.045 7.060 6.561 1.00 97.19 114 ALA A C 1
ATOM 859 O O . ALA A 1 114 ? -1.032 6.526 7.066 1.00 97.19 114 ALA A O 1
ATOM 860 N N . SER A 1 115 ? 0.708 7.915 7.239 1.00 95.75 115 SER A N 1
ATOM 861 C CA . SER A 1 115 ? 0.398 8.393 8.578 1.00 95.75 115 SER A CA 1
ATOM 862 C C . SER A 1 115 ? 0.729 9.873 8.693 1.00 95.75 115 SER A C 1
ATOM 864 O O . SER A 1 115 ? 1.732 10.336 8.133 1.00 95.75 115 SER A O 1
ATOM 866 N N . LYS A 1 116 ? -0.083 10.623 9.440 1.00 93.62 116 LYS A N 1
ATOM 867 C CA . LYS A 1 116 ? 0.300 11.983 9.834 1.00 93.62 116 LYS A CA 1
ATOM 868 C C . LYS A 1 116 ? 1.542 11.932 10.727 1.00 93.62 116 LYS A C 1
ATOM 870 O O . LYS A 1 116 ? 1.819 10.917 11.367 1.00 93.62 116 LYS A O 1
ATOM 875 N N . ALA A 1 117 ? 2.302 13.025 10.750 1.00 83.88 117 ALA A N 1
ATOM 876 C CA . ALA A 1 117 ? 3.394 13.160 11.708 1.00 83.88 117 ALA A CA 1
ATOM 877 C C . ALA A 1 117 ? 2.839 13.080 13.151 1.00 83.88 117 ALA A C 1
ATOM 879 O O . ALA A 1 117 ? 1.696 13.496 13.360 1.00 83.88 117 ALA A O 1
ATOM 880 N N . PRO A 1 118 ? 3.603 12.557 14.130 1.00 74.75 118 PRO A N 1
ATOM 881 C CA . PRO A 1 118 ? 3.128 12.365 15.508 1.00 74.75 118 PRO A CA 1
ATOM 882 C C . PRO A 1 118 ? 2.626 13.647 16.191 1.00 74.75 118 PRO A C 1
ATOM 884 O O . PRO A 1 118 ? 1.809 13.588 17.101 1.00 74.75 118 PRO A O 1
ATOM 887 N N . ASP A 1 119 ? 3.129 14.798 15.758 1.00 79.56 119 ASP A N 1
ATOM 888 C CA . ASP A 1 119 ? 2.870 16.138 16.282 1.00 79.56 119 ASP A CA 1
ATOM 889 C C . ASP A 1 119 ? 2.009 16.996 15.340 1.00 79.56 119 ASP A C 1
ATOM 891 O O . ASP A 1 119 ? 1.870 18.203 15.542 1.00 79.56 119 ASP A O 1
ATOM 895 N N . ALA A 1 120 ? 1.412 16.392 14.307 1.00 83.25 120 ALA A N 1
ATOM 896 C CA . ALA A 1 120 ? 0.537 17.111 13.393 1.00 83.25 120 ALA A CA 1
ATOM 897 C C . ALA A 1 120 ? -0.694 17.655 14.137 1.00 83.25 120 ALA A C 1
ATOM 899 O O . ALA A 1 120 ? -1.427 16.906 14.793 1.00 83.25 120 ALA A O 1
ATOM 900 N N . GLU A 1 121 ? -0.938 18.958 14.002 1.00 81.31 121 GLU A N 1
ATOM 901 C CA . GLU A 1 121 ? -2.049 19.645 14.659 1.00 81.31 121 GLU A CA 1
ATOM 902 C C . GLU A 1 121 ? -3.399 19.023 14.267 1.00 81.31 121 GLU A C 1
ATOM 904 O O . GLU A 1 121 ? -3.680 18.770 13.092 1.00 81.31 121 GLU A O 1
ATOM 909 N N . GLY A 1 122 ? -4.230 18.734 15.272 1.00 82.38 122 GLY A N 1
ATOM 910 C CA . GLY A 1 122 ? -5.536 18.099 15.083 1.00 82.38 122 GLY A CA 1
ATOM 911 C C . GLY A 1 122 ? -5.485 16.629 14.652 1.00 82.38 122 GLY A C 1
ATOM 912 O O . GLY A 1 122 ? -6.515 16.103 14.228 1.00 82.38 122 GLY A O 1
ATOM 913 N N . SER A 1 123 ? -4.324 15.965 14.724 1.00 85.69 123 SER A N 1
ATOM 914 C CA . SER A 1 123 ? -4.243 14.529 14.452 1.00 85.69 123 SER A CA 1
ATOM 915 C C . SER A 1 123 ? -4.876 13.692 15.567 1.00 85.69 123 SER A C 1
ATOM 917 O O . SER A 1 123 ? -4.774 14.017 16.751 1.00 85.69 123 SER A O 1
ATOM 919 N N . VAL A 1 124 ? -5.549 12.610 15.177 1.00 90.88 124 VAL A N 1
ATOM 920 C CA . VAL A 1 124 ? -6.176 11.653 16.099 1.00 90.88 124 VAL A CA 1
ATOM 921 C C . VAL A 1 124 ? -5.572 10.278 15.864 1.00 90.88 124 VAL A C 1
ATOM 923 O O . VAL A 1 124 ? -5.660 9.734 14.766 1.00 90.88 124 VAL A O 1
ATOM 926 N N . VAL A 1 125 ? -4.957 9.705 16.897 1.00 94.94 125 VAL A N 1
ATOM 927 C CA . VAL A 1 125 ? -4.316 8.386 16.815 1.00 94.94 125 VAL A CA 1
ATOM 928 C C . VAL A 1 125 ? -5.314 7.325 16.349 1.00 94.94 125 VAL A C 1
ATOM 930 O O . VAL A 1 125 ? -6.450 7.266 16.814 1.00 94.94 125 VAL A O 1
ATOM 933 N N . THR A 1 126 ? -4.881 6.468 15.424 1.00 96.62 126 THR A N 1
ATOM 934 C CA . THR A 1 126 ? -5.676 5.317 14.986 1.00 96.62 126 THR A CA 1
ATOM 935 C C . THR A 1 126 ? -5.383 4.110 15.881 1.00 96.62 126 THR A C 1
ATOM 937 O O . THR A 1 126 ? -4.436 3.342 15.657 1.00 96.62 126 THR A O 1
ATOM 940 N N . ASP A 1 127 ? -6.207 3.951 16.916 1.00 94.50 127 ASP A N 1
ATOM 941 C CA . ASP A 1 127 ? -6.097 2.867 17.903 1.00 94.50 127 ASP A CA 1
ATOM 942 C C . ASP A 1 127 ? -6.505 1.503 17.330 1.00 94.50 127 ASP A C 1
ATOM 944 O O . ASP A 1 127 ? -5.852 0.490 17.598 1.00 94.50 127 ASP A O 1
ATOM 948 N N . ASP A 1 128 ? -7.535 1.468 16.484 1.00 97.38 128 ASP A N 1
ATOM 949 C CA . ASP A 1 128 ? -7.951 0.270 15.758 1.00 97.38 128 ASP A CA 1
ATOM 950 C C . ASP A 1 128 ? -7.533 0.371 14.287 1.00 97.38 128 ASP A C 1
ATOM 952 O O . ASP A 1 128 ? -8.069 1.157 13.508 1.00 97.38 128 ASP A O 1
ATOM 956 N N . ALA A 1 129 ? -6.564 -0.452 13.883 1.00 97.44 129 ALA A N 1
ATOM 957 C CA . ALA A 1 129 ? -6.071 -0.452 12.511 1.00 97.44 129 ALA A CA 1
ATOM 958 C C . ALA A 1 129 ? -7.128 -0.907 11.488 1.00 97.44 129 ALA A C 1
ATOM 960 O O . ALA A 1 129 ? -6.965 -0.611 10.308 1.00 97.44 129 ALA A O 1
ATOM 961 N N . SER A 1 130 ? -8.210 -1.581 11.901 1.00 97.69 130 SER A N 1
ATOM 962 C CA . SER A 1 130 ? -9.322 -1.937 11.007 1.00 97.69 130 SER A CA 1
ATOM 963 C C . SER A 1 130 ? -10.106 -0.712 10.515 1.00 97.69 130 SER A C 1
ATOM 965 O O . SER A 1 130 ? -10.749 -0.760 9.460 1.00 97.69 130 SER A O 1
ATOM 967 N N . ASP A 1 131 ? -10.015 0.422 11.222 1.00 98.00 131 ASP A N 1
ATOM 968 C CA . ASP A 1 131 ? -10.719 1.650 10.854 1.00 98.00 131 ASP A CA 1
ATOM 969 C C . ASP A 1 131 ? -10.293 2.186 9.486 1.00 98.00 131 ASP A C 1
ATOM 971 O O . ASP A 1 131 ? -11.104 2.807 8.792 1.00 98.00 131 ASP A O 1
ATOM 975 N N . VAL A 1 132 ? -9.084 1.852 9.020 1.00 97.56 132 VAL A N 1
ATOM 976 C CA . VAL A 1 132 ? -8.624 2.214 7.672 1.00 97.56 132 VAL A CA 1
ATOM 977 C C . VAL A 1 132 ? -9.585 1.715 6.586 1.00 97.56 132 VAL A C 1
ATOM 979 O O . VAL A 1 132 ? -9.887 2.447 5.645 1.00 97.56 132 VAL A O 1
ATOM 982 N N . PHE A 1 133 ? -10.184 0.529 6.745 1.00 97.69 133 PHE A N 1
ATOM 983 C CA . PHE A 1 133 ? -11.144 -0.008 5.771 1.00 97.69 133 PHE A CA 1
ATOM 984 C C . PHE A 1 133 ? -12.485 0.735 5.794 1.00 97.69 133 PHE A C 1
ATOM 986 O O . PHE A 1 133 ? -13.215 0.755 4.800 1.00 97.69 133 PHE A O 1
ATOM 993 N N . LYS A 1 134 ? -12.819 1.391 6.912 1.00 96.25 134 LYS A N 1
ATOM 994 C CA . LYS A 1 134 ? -13.967 2.305 7.004 1.00 96.25 134 LYS A CA 1
ATOM 995 C C . LYS A 1 134 ? -13.628 3.635 6.326 1.00 96.25 134 LYS A C 1
ATOM 997 O O . LYS A 1 134 ? -14.452 4.157 5.574 1.00 96.25 134 LYS A O 1
ATOM 1002 N N . PHE A 1 135 ? -12.415 4.149 6.537 1.00 95.25 135 PHE A N 1
ATOM 1003 C CA . PHE A 1 135 ? -11.935 5.407 5.955 1.00 95.25 135 PHE A CA 1
ATOM 1004 C C . PHE A 1 135 ? -11.838 5.358 4.426 1.00 95.25 135 PHE A C 1
ATOM 1006 O O . PHE A 1 135 ? -12.149 6.354 3.769 1.00 95.25 135 PHE A O 1
ATOM 1013 N N . LEU A 1 136 ? -11.521 4.190 3.853 1.00 94.12 136 LEU A N 1
ATOM 1014 C CA . LEU A 1 136 ? -11.537 3.966 2.403 1.00 94.12 136 LEU A CA 1
ATOM 1015 C C . LEU A 1 136 ? -12.913 4.168 1.765 1.00 94.12 136 LEU A C 1
ATOM 1017 O O . LEU A 1 136 ? -12.988 4.483 0.579 1.00 94.12 136 LEU A O 1
ATOM 1021 N N . LYS A 1 137 ? -14.008 3.986 2.518 1.00 94.00 137 LYS A N 1
ATOM 1022 C CA . LYS A 1 137 ? -15.391 4.120 2.017 1.00 94.00 137 LYS A CA 1
ATOM 1023 C C . LYS A 1 137 ? -15.651 3.299 0.740 1.00 94.00 137 LYS A C 1
ATOM 1025 O O . LYS A 1 137 ? -16.363 3.747 -0.153 1.00 94.00 137 LYS A O 1
ATOM 1030 N N . GLY A 1 138 ? -15.053 2.108 0.649 1.00 93.00 138 GLY A N 1
ATOM 1031 C CA . GLY A 1 138 ? -15.192 1.203 -0.499 1.00 93.00 138 GLY A CA 1
ATOM 1032 C C . GLY A 1 138 ? -14.376 1.585 -1.739 1.00 93.00 138 GLY A C 1
ATOM 1033 O O . GLY A 1 138 ? -14.508 0.923 -2.765 1.00 93.00 138 GLY A O 1
ATOM 1034 N N . LYS A 1 139 ? -13.533 2.626 -1.674 1.00 95.94 139 LYS A N 1
ATOM 1035 C CA . LYS A 1 139 ? -12.570 2.922 -2.741 1.00 95.94 139 LYS A CA 1
ATOM 1036 C C . LYS A 1 139 ? -11.539 1.796 -2.859 1.00 95.94 139 LYS A C 1
ATOM 1038 O O . LYS A 1 139 ? -11.098 1.241 -1.856 1.00 95.94 139 LYS A O 1
ATOM 1043 N N . THR A 1 140 ? -11.108 1.535 -4.087 1.00 96.12 140 THR A N 1
ATOM 1044 C CA . THR A 1 140 ? -9.959 0.685 -4.413 1.00 96.12 140 THR A CA 1
ATOM 1045 C C . THR A 1 140 ? -9.214 1.296 -5.598 1.00 96.12 140 THR A C 1
ATOM 1047 O O . THR A 1 140 ? -9.848 1.928 -6.444 1.00 96.12 140 THR A O 1
ATOM 1050 N N . CYS A 1 141 ? -7.893 1.124 -5.660 1.00 93.12 141 CYS A N 1
ATOM 1051 C CA . CYS A 1 141 ? -7.070 1.624 -6.759 1.00 93.12 141 CYS A CA 1
ATOM 1052 C C . CYS A 1 141 ? -7.576 1.102 -8.109 1.00 93.12 141 CYS A C 1
ATOM 1054 O O . CYS A 1 141 ? -7.902 -0.083 -8.242 1.00 93.12 141 CYS A O 1
ATOM 1056 N N . SER A 1 142 ? -7.597 1.974 -9.119 1.00 89.38 142 SER A N 1
ATOM 1057 C CA . SER A 1 142 ? -7.897 1.577 -10.494 1.00 89.38 142 SER A CA 1
ATOM 1058 C C . SER A 1 142 ? -6.680 0.897 -11.112 1.00 89.38 142 SER A C 1
ATOM 1060 O O . SER A 1 142 ? -5.551 1.366 -10.986 1.00 89.38 142 SER A O 1
ATOM 1062 N N . TYR A 1 143 ? -6.916 -0.217 -11.802 1.00 85.12 143 TYR A N 1
ATOM 1063 C CA . TYR A 1 143 ? -5.912 -0.938 -12.593 1.00 85.12 143 TYR A CA 1
ATOM 1064 C C . TYR A 1 143 ? -6.185 -0.848 -14.093 1.00 85.12 143 TYR A C 1
ATOM 1066 O O . TYR A 1 143 ? -5.576 -1.586 -14.879 1.00 85.12 143 TYR A O 1
ATOM 1074 N N . ASP A 1 144 ? -7.091 0.048 -14.485 1.00 74.69 144 ASP A N 1
ATOM 1075 C CA . ASP A 1 144 ? -7.387 0.298 -15.883 1.00 74.69 144 ASP A CA 1
ATOM 1076 C C . ASP A 1 144 ? -6.105 0.743 -16.585 1.00 74.69 144 ASP A C 1
ATOM 1078 O O . ASP A 1 144 ? -5.272 1.474 -16.044 1.00 74.69 144 ASP A O 1
ATOM 1082 N N . SER A 1 145 ? -5.887 0.206 -17.781 1.00 52.81 145 SER A N 1
ATOM 1083 C CA . SER A 1 145 ? -4.663 0.416 -18.541 1.00 52.81 145 SER A CA 1
ATOM 1084 C C . SER A 1 145 ? -4.455 1.900 -18.823 1.00 52.81 145 SER A C 1
ATOM 1086 O O . SER A 1 145 ? -5.080 2.454 -19.723 1.00 52.81 145 SER A O 1
ATOM 1088 N N . VAL A 1 146 ? -3.532 2.523 -18.090 1.00 50.94 146 VAL A N 1
ATOM 1089 C CA . VAL A 1 146 ? -2.985 3.831 -18.449 1.00 50.94 146 VAL A CA 1
ATOM 1090 C C . VAL A 1 146 ? -2.284 3.653 -19.795 1.00 50.94 146 VAL A C 1
ATOM 1092 O O . VAL A 1 146 ? -1.255 2.976 -19.893 1.00 50.94 146 VAL A O 1
ATOM 1095 N N . SER A 1 147 ? -2.879 4.187 -20.861 1.00 41.66 147 SER A N 1
ATOM 1096 C CA . SER A 1 147 ? -2.286 4.160 -22.197 1.00 41.66 147 SER A CA 1
ATOM 1097 C C . SER A 1 147 ? -0.888 4.779 -22.140 1.00 41.66 147 SER A C 1
ATOM 1099 O O . SER A 1 147 ? -0.747 5.926 -21.724 1.00 41.66 147 SER A O 1
ATOM 1101 N N . GLY A 1 148 ? 0.137 4.027 -22.543 1.00 51.31 148 GLY A N 1
ATOM 1102 C CA . GLY A 1 148 ? 1.524 4.504 -22.555 1.00 51.31 148 GLY A CA 1
ATOM 1103 C C . GLY A 1 148 ? 2.320 4.283 -21.264 1.00 51.31 148 GLY A C 1
ATOM 1104 O O . GLY A 1 148 ? 3.500 4.623 -21.245 1.00 51.31 148 GLY A O 1
ATOM 1105 N N . ALA A 1 149 ? 1.745 3.678 -20.215 1.00 58.22 149 ALA A N 1
ATOM 1106 C CA . ALA A 1 149 ? 2.532 3.290 -19.045 1.00 58.22 149 ALA A CA 1
ATOM 1107 C C . ALA A 1 149 ? 3.620 2.286 -19.445 1.00 58.22 149 ALA A C 1
ATOM 1109 O O . ALA A 1 149 ? 3.333 1.258 -20.071 1.00 58.22 149 ALA A O 1
ATOM 1110 N N . ARG A 1 150 ? 4.873 2.575 -19.071 1.00 65.94 150 ARG A N 1
ATOM 1111 C CA . ARG A 1 150 ? 5.981 1.642 -19.283 1.00 65.94 150 ARG A CA 1
ATOM 1112 C C . ARG A 1 150 ? 5.643 0.314 -18.610 1.00 65.94 150 ARG A C 1
ATOM 1114 O O . ARG A 1 150 ? 5.399 0.250 -17.409 1.00 65.94 150 ARG A O 1
ATOM 1121 N N . VAL A 1 151 ? 5.608 -0.752 -19.402 1.00 64.38 151 VAL A N 1
ATOM 1122 C CA . VAL A 1 151 ? 5.545 -2.120 -18.891 1.00 64.38 151 VAL A CA 1
ATOM 1123 C C . VAL A 1 151 ? 6.990 -2.571 -18.739 1.00 64.38 151 VAL A C 1
ATOM 1125 O O . VAL A 1 151 ? 7.746 -2.469 -19.709 1.00 64.38 151 VAL A O 1
ATOM 1128 N N . PRO A 1 152 ? 7.403 -3.054 -17.558 1.00 62.38 152 PRO A N 1
ATOM 1129 C CA . PRO A 1 152 ? 8.771 -3.490 -17.390 1.00 62.38 152 PRO A CA 1
ATOM 1130 C C . PRO A 1 152 ? 9.007 -4.696 -18.316 1.00 62.38 152 PRO A C 1
ATOM 1132 O O . PRO A 1 152 ? 8.084 -5.513 -18.497 1.00 62.38 152 PRO A O 1
ATOM 1135 N N . PRO A 1 153 ? 10.192 -4.788 -18.950 1.00 60.94 153 PRO A N 1
ATOM 1136 C CA . PRO A 1 153 ? 10.474 -5.788 -19.974 1.00 60.94 153 PRO A CA 1
ATOM 1137 C C . PRO A 1 153 ? 10.134 -7.174 -19.439 1.00 60.94 153 PRO A C 1
ATOM 1139 O O . PRO A 1 153 ? 10.532 -7.519 -18.334 1.00 60.94 153 PRO A O 1
ATOM 1142 N N . SER A 1 154 ? 9.348 -7.959 -20.180 1.00 58.28 154 SER A N 1
ATOM 1143 C CA . SER A 1 154 ? 8.943 -9.291 -19.728 1.00 58.28 154 SER A CA 1
ATOM 1144 C C . SER A 1 154 ? 10.169 -10.124 -19.369 1.00 58.28 154 SER A C 1
ATOM 1146 O O . SER A 1 154 ? 11.038 -10.312 -20.220 1.00 58.28 154 SER A O 1
ATOM 1148 N N . ILE A 1 155 ? 10.199 -10.688 -18.155 1.00 47.75 155 ILE A N 1
ATOM 1149 C CA . ILE A 1 155 ? 11.017 -11.876 -17.905 1.00 47.75 155 ILE A CA 1
ATOM 1150 C C . ILE A 1 155 ? 10.561 -12.886 -18.969 1.00 47.75 155 ILE A C 1
ATOM 1152 O O . ILE A 1 155 ? 9.344 -13.098 -19.075 1.00 47.75 155 ILE A O 1
ATOM 1156 N N . PRO A 1 156 ? 11.463 -13.436 -19.808 1.00 39.34 156 PRO A N 1
ATOM 1157 C CA . PRO A 1 156 ? 11.104 -14.500 -20.736 1.00 39.34 156 PRO A CA 1
ATOM 1158 C C . PRO A 1 156 ? 10.288 -15.528 -19.967 1.00 39.34 156 PRO A C 1
ATOM 1160 O O . PRO A 1 156 ? 10.682 -15.874 -18.852 1.00 39.34 156 PRO A O 1
ATOM 1163 N N . ALA A 1 157 ? 9.133 -15.931 -20.508 1.00 35.50 157 ALA A N 1
ATOM 1164 C CA . ALA A 1 157 ? 8.235 -16.860 -19.834 1.00 35.50 157 ALA A CA 1
ATOM 1165 C C . ALA A 1 157 ? 9.067 -17.989 -19.214 1.00 35.50 157 ALA A C 1
ATOM 1167 O O . ALA A 1 157 ? 9.807 -18.662 -19.938 1.00 35.50 157 ALA A O 1
ATOM 1168 N N . LEU A 1 158 ? 9.013 -18.119 -17.883 1.00 33.28 158 LEU A N 1
ATOM 1169 C CA . LEU A 1 158 ? 9.565 -19.279 -17.192 1.00 33.28 158 LEU A CA 1
ATOM 1170 C C . LEU A 1 158 ? 8.901 -20.488 -17.854 1.00 33.28 158 LEU A C 1
ATOM 1172 O O . LEU A 1 158 ? 7.682 -20.639 -17.769 1.00 33.28 158 LEU A O 1
ATOM 1176 N N . ARG A 1 159 ? 9.695 -21.219 -18.640 1.00 33.69 159 ARG A N 1
ATOM 1177 C CA . ARG A 1 159 ? 9.277 -22.445 -19.316 1.00 33.69 159 ARG A CA 1
ATOM 1178 C C . ARG A 1 159 ? 9.015 -23.534 -18.291 1.00 33.69 159 ARG A C 1
ATOM 1180 O O . ARG A 1 159 ? 9.775 -23.579 -17.297 1.00 33.69 159 ARG A O 1
#

Solvent-accessible surface area (backbone atoms only — not comparable to full-atom values): 9204 Å² total; per-residue (Å²): 131,93,75,77,66,46,80,42,82,61,47,54,53,57,84,44,78,81,38,68,67,31,55,54,72,46,45,96,89,67,48,66,34,36,52,43,45,51,44,49,50,50,49,53,50,48,60,74,67,71,58,45,27,29,38,40,16,40,35,51,76,39,98,48,76,53,70,57,31,24,70,43,62,45,41,74,54,52,60,75,79,45,95,56,46,56,29,29,30,53,49,40,53,49,44,35,58,58,34,44,77,76,36,74,73,28,52,76,28,30,36,34,37,25,16,44,53,79,80,44,86,92,64,58,61,37,82,56,49,56,51,54,50,62,70,38,71,82,59,48,45,81,80,73,83,61,86,85,59,70,72,64,80,76,75,74,76,85,126

InterPro domains:
  IPR016040 NAD(P)-binding domain [PF13460] (1-103)
  IPR036291 NAD(P)-binding domain superfamily [SSF51735] (1-115)
  IPR044163 Sanguinarine reductase SARED1-like [PTHR14194] (1-127)

pLDDT: mean 89.39, std 14.41, range [33.28, 98.81]